Protein AF-A0A1F3BIJ8-F1 (afdb_monomer_lite)

Structure (mmCIF, N/CA/C/O backbone):
data_AF-A0A1F3BIJ8-F1
#
_entry.id   AF-A0A1F3BIJ8-F1
#
loop_
_atom_site.group_PDB
_atom_site.id
_atom_site.type_symbol
_atom_site.label_atom_id
_atom_site.label_alt_id
_atom_site.label_comp_id
_atom_site.label_asym_id
_atom_site.label_entity_id
_atom_site.label_seq_id
_atom_site.pdbx_PDB_ins_code
_atom_site.Cartn_x
_atom_site.Cartn_y
_atom_site.Cartn_z
_atom_site.occupancy
_atom_site.B_iso_or_equiv
_atom_site.auth_seq_id
_atom_site.auth_comp_id
_atom_site.auth_asym_id
_atom_site.auth_atom_id
_atom_site.pdbx_PDB_model_num
ATOM 1 N N . MET A 1 1 ? -16.702 25.120 9.381 1.00 64.44 1 MET A N 1
ATOM 2 C CA . MET A 1 1 ? -16.623 23.851 10.133 1.00 64.44 1 MET A CA 1
ATOM 3 C C . MET A 1 1 ? -15.150 23.537 10.332 1.00 64.44 1 MET A C 1
ATOM 5 O O . MET A 1 1 ? -14.398 23.839 9.409 1.00 64.44 1 MET A O 1
ATOM 9 N N . PRO A 1 2 ? -14.712 23.060 11.506 1.00 75.81 2 PRO A N 1
ATOM 10 C CA . PRO A 1 2 ? -13.330 22.621 11.677 1.00 75.81 2 PRO A CA 1
ATOM 11 C C . PRO A 1 2 ? -13.047 21.432 10.749 1.00 75.81 2 PRO A C 1
ATOM 13 O O . PRO A 1 2 ? -13.930 20.606 10.519 1.00 75.81 2 PRO A O 1
ATOM 16 N N . THR A 1 3 ? -11.843 21.381 10.183 1.00 83.06 3 THR A N 1
ATOM 17 C CA . THR A 1 3 ? -11.382 20.225 9.407 1.00 83.06 3 THR A CA 1
ATOM 18 C C . THR A 1 3 ? -11.121 19.074 10.376 1.00 83.06 3 THR A C 1
ATOM 20 O O . THR A 1 3 ? -10.405 19.301 11.355 1.00 83.06 3 THR A O 1
ATOM 23 N N . PRO A 1 4 ? -11.673 17.876 10.134 1.00 84.56 4 PRO A N 1
ATOM 24 C CA . PRO A 1 4 ? -11.411 16.731 10.990 1.00 84.56 4 PRO A CA 1
ATOM 25 C C . PRO A 1 4 ? -9.926 16.363 10.958 1.00 84.56 4 PRO A C 1
ATOM 27 O O . PRO A 1 4 ? -9.235 16.509 9.944 1.00 84.56 4 PRO A O 1
ATOM 30 N N . THR A 1 5 ? -9.431 15.890 12.091 1.00 89.88 5 THR A N 1
ATOM 31 C CA . THR A 1 5 ? -8.096 15.317 12.219 1.00 89.88 5 THR A CA 1
ATOM 32 C C . THR A 1 5 ? -8.043 13.936 11.570 1.00 89.88 5 THR A C 1
ATOM 34 O O . THR A 1 5 ? -9.058 13.264 11.394 1.00 89.88 5 THR A O 1
ATOM 37 N N . LEU A 1 6 ? -6.834 13.467 11.251 1.00 81.81 6 LEU A N 1
ATOM 38 C CA . LEU A 1 6 ? -6.654 12.114 10.723 1.00 81.81 6 LEU A CA 1
ATOM 39 C C . LEU A 1 6 ? -7.166 11.044 11.701 1.00 81.81 6 LEU A C 1
ATOM 41 O O . LEU A 1 6 ? -7.725 10.049 11.260 1.00 81.81 6 LEU A O 1
ATOM 45 N N . GLN A 1 7 ? -7.001 11.251 13.011 1.00 85.81 7 GLN A N 1
ATOM 46 C CA . GLN A 1 7 ? -7.482 10.304 14.017 1.00 85.81 7 GLN A CA 1
ATOM 47 C C . GLN A 1 7 ? -9.009 10.178 13.975 1.00 85.81 7 GLN A C 1
ATOM 49 O O . GLN A 1 7 ? -9.517 9.066 13.911 1.00 85.81 7 GLN A O 1
ATOM 54 N N . GLU A 1 8 ? -9.723 11.305 13.908 1.00 90.12 8 GLU A N 1
ATOM 55 C CA . GLU A 1 8 ? -11.190 11.318 13.816 1.00 90.12 8 GLU A CA 1
ATOM 56 C C . GLU A 1 8 ? -11.686 10.594 12.554 1.00 90.12 8 GLU A C 1
ATOM 58 O O . GLU A 1 8 ? -12.624 9.807 12.621 1.00 90.12 8 GLU A O 1
ATOM 63 N N . LEU A 1 9 ? -11.001 10.772 11.417 1.00 86.88 9 LEU A N 1
ATOM 64 C CA . LEU A 1 9 ? -11.319 10.048 10.180 1.00 86.88 9 LEU A CA 1
ATOM 65 C C . LEU A 1 9 ? -11.046 8.537 10.278 1.00 86.88 9 LEU A C 1
ATOM 67 O O . LEU A 1 9 ? -11.708 7.746 9.612 1.00 86.88 9 LEU A O 1
ATOM 71 N N . LEU A 1 10 ? -10.060 8.118 11.073 1.00 87.94 10 LEU A N 1
ATOM 72 C CA . LEU A 1 10 ? -9.727 6.703 11.264 1.00 87.94 10 LEU A CA 1
ATOM 73 C C . LEU A 1 10 ? -10.635 6.004 12.283 1.00 87.94 10 LEU A C 1
ATOM 75 O O . LEU A 1 10 ? -10.758 4.777 12.235 1.00 87.94 10 LEU A O 1
ATOM 79 N N . ASP A 1 11 ? -11.260 6.763 13.181 1.00 89.12 11 ASP A N 1
ATOM 80 C CA . ASP A 1 11 ? -12.213 6.248 14.165 1.00 89.12 11 ASP A CA 1
ATOM 81 C C . ASP A 1 11 ? -13.584 5.951 13.526 1.00 89.12 11 ASP A C 1
ATOM 83 O O . ASP A 1 11 ? -14.328 5.096 14.013 1.00 89.12 11 ASP A O 1
ATOM 87 N N . GLU A 1 12 ? -13.897 6.585 12.391 1.00 91.50 12 GLU A N 1
ATOM 88 C CA . GLU A 1 12 ? -15.076 6.296 11.574 1.00 91.50 12 GLU A CA 1
ATOM 89 C C . GLU A 1 12 ? -14.837 5.078 10.652 1.00 91.50 12 GLU A C 1
ATOM 91 O O . GLU A 1 12 ? -14.003 5.137 9.743 1.00 91.50 12 GLU A O 1
ATOM 96 N N . PRO A 1 13 ? -15.577 3.959 10.807 1.00 87.75 13 PRO A N 1
ATOM 97 C CA . PRO A 1 13 ? -15.312 2.728 10.054 1.00 87.75 13 PRO A CA 1
ATOM 98 C C . PRO A 1 13 ? -15.407 2.876 8.530 1.00 87.75 13 PRO A C 1
ATOM 100 O O . PRO A 1 13 ? -14.637 2.249 7.795 1.00 87.75 13 PRO A O 1
ATOM 103 N N . GLU A 1 14 ? -16.341 3.699 8.047 1.00 90.38 14 GLU A N 1
ATOM 104 C CA . GLU A 1 14 ? -16.526 3.961 6.616 1.00 90.38 14 GLU A CA 1
ATOM 105 C C . GLU A 1 14 ? -15.350 4.765 6.046 1.00 90.38 14 GLU A C 1
ATOM 107 O O . GLU A 1 14 ? -14.771 4.368 5.033 1.00 90.38 14 GLU A O 1
ATOM 112 N N . MET A 1 15 ? -14.921 5.819 6.748 1.00 91.00 15 MET A N 1
ATOM 113 C CA . MET A 1 15 ? -13.768 6.635 6.356 1.00 91.00 15 MET A CA 1
ATOM 114 C C . MET A 1 15 ? -12.455 5.877 6.427 1.00 91.00 15 MET A C 1
ATOM 116 O O . MET A 1 15 ? -11.677 5.899 5.471 1.00 91.00 15 MET A O 1
ATOM 120 N N . LYS A 1 16 ? -12.244 5.098 7.486 1.00 90.88 16 LYS A N 1
ATOM 121 C CA . LYS A 1 16 ? -11.115 4.174 7.575 1.00 90.88 16 LYS A CA 1
ATOM 122 C C . LYS A 1 16 ? -11.060 3.223 6.376 1.00 90.88 16 LYS A C 1
ATOM 124 O O . LYS A 1 16 ? -9.993 3.038 5.789 1.00 90.88 16 LYS A O 1
ATOM 129 N N . SER A 1 17 ? -12.193 2.632 5.998 1.00 92.19 17 SER A N 1
ATOM 130 C CA . SER A 1 17 ? -12.273 1.702 4.863 1.00 92.19 17 SER A CA 1
ATOM 131 C C . SER A 1 17 ? -11.990 2.397 3.530 1.00 92.19 17 SER A C 1
ATOM 133 O O . SER A 1 17 ? -11.289 1.846 2.679 1.00 92.19 17 SER A O 1
ATOM 135 N N . GLU A 1 18 ? -12.479 3.623 3.346 1.00 93.62 18 GLU A N 1
ATOM 136 C CA . GLU A 1 18 ? -12.207 4.417 2.149 1.00 93.62 18 GLU A CA 1
ATOM 137 C C . GLU A 1 18 ? -10.731 4.821 2.028 1.00 93.62 18 GLU A C 1
ATOM 139 O O . GLU A 1 18 ? -10.159 4.738 0.935 1.00 93.62 18 GLU A O 1
ATOM 144 N N . ILE A 1 19 ? -10.087 5.187 3.139 1.00 92.31 19 ILE A N 1
ATOM 145 C CA . ILE A 1 19 ? -8.649 5.480 3.183 1.00 92.31 19 ILE A CA 1
ATOM 146 C C . ILE A 1 19 ? -7.847 4.236 2.787 1.00 92.31 19 ILE A C 1
ATOM 148 O O . ILE A 1 19 ? -6.983 4.321 1.913 1.00 92.31 19 ILE A O 1
ATOM 152 N N . ILE A 1 20 ? -8.164 3.068 3.361 1.00 94.31 20 ILE A N 1
ATOM 153 C CA . ILE A 1 20 ? -7.507 1.797 3.012 1.00 94.31 20 ILE A CA 1
ATOM 154 C C . ILE A 1 20 ? -7.667 1.500 1.516 1.00 94.31 20 ILE A C 1
ATOM 156 O O . ILE A 1 20 ? -6.675 1.252 0.833 1.00 94.31 20 ILE A O 1
ATOM 160 N N . ARG A 1 21 ? -8.890 1.596 0.982 1.00 95.31 21 ARG A N 1
ATOM 161 C CA . ARG A 1 21 ? -9.172 1.372 -0.445 1.00 95.31 21 ARG A CA 1
ATOM 162 C C . ARG A 1 21 ? -8.390 2.330 -1.347 1.00 95.31 21 ARG A C 1
ATOM 164 O O . ARG A 1 21 ? -7.910 1.936 -2.411 1.00 95.31 21 ARG A O 1
ATOM 171 N N . SER A 1 22 ? -8.261 3.588 -0.935 1.00 95.50 22 SER A N 1
ATOM 172 C CA . SER A 1 22 ? -7.506 4.599 -1.681 1.00 95.50 22 SER A CA 1
ATOM 173 C C . SER A 1 22 ? -6.016 4.259 -1.715 1.00 95.50 22 SER A C 1
ATOM 175 O O . SER A 1 22 ? -5.405 4.309 -2.781 1.00 95.50 22 SER A O 1
ATOM 177 N N . ILE A 1 23 ? -5.450 3.821 -0.585 1.00 95.94 23 ILE A N 1
ATOM 178 C CA . ILE A 1 23 ? -4.065 3.336 -0.510 1.00 95.94 23 ILE A CA 1
ATOM 179 C C . ILE A 1 23 ? -3.865 2.134 -1.445 1.00 95.94 23 ILE A C 1
ATOM 181 O O . ILE A 1 23 ? -2.933 2.131 -2.248 1.00 95.94 23 ILE A O 1
ATOM 185 N N . GLU A 1 24 ? -4.759 1.144 -1.405 1.00 96.06 24 GLU A N 1
ATOM 186 C CA . GLU A 1 24 ? -4.681 -0.048 -2.264 1.00 96.06 24 GLU A CA 1
ATOM 187 C C . GLU A 1 24 ? -4.780 0.290 -3.756 1.00 96.06 24 GLU A C 1
ATOM 189 O O . GLU A 1 24 ? -4.074 -0.295 -4.578 1.00 96.06 24 GLU A O 1
ATOM 194 N N . THR A 1 25 ? -5.597 1.283 -4.109 1.00 97.62 25 THR A N 1
ATOM 195 C CA . THR A 1 25 ? -5.712 1.777 -5.487 1.00 97.62 25 THR A CA 1
ATOM 196 C C . THR A 1 25 ? -4.391 2.374 -5.971 1.00 97.62 25 THR A C 1
ATOM 198 O O . THR A 1 25 ? -3.933 2.050 -7.066 1.00 97.62 25 THR A O 1
ATOM 201 N N . VAL A 1 26 ? -3.740 3.204 -5.152 1.00 96.62 26 VAL A N 1
ATOM 202 C CA . VAL A 1 26 ? -2.430 3.791 -5.484 1.00 96.62 26 VAL A CA 1
ATOM 203 C C . VAL A 1 26 ? -1.363 2.703 -5.603 1.00 96.62 26 VAL A C 1
ATOM 205 O O . VAL A 1 26 ? -0.580 2.711 -6.550 1.00 96.62 26 VAL A O 1
ATOM 208 N N . MET A 1 27 ? -1.359 1.727 -4.694 1.00 97.00 27 MET A N 1
ATOM 209 C CA . MET A 1 27 ? -0.447 0.583 -4.760 1.00 97.00 27 MET A CA 1
ATOM 210 C C . MET A 1 27 ? -0.618 -0.217 -6.061 1.00 97.00 27 MET A C 1
ATOM 212 O O . MET A 1 27 ? 0.375 -0.561 -6.700 1.00 97.00 27 MET A O 1
ATOM 216 N N . LEU A 1 28 ? -1.857 -0.467 -6.498 1.00 96.94 28 LEU A N 1
ATOM 217 C CA . LEU A 1 28 ? -2.131 -1.113 -7.785 1.00 96.94 28 LEU A CA 1
ATOM 218 C C . LEU A 1 28 ? -1.624 -0.270 -8.964 1.00 96.94 28 LEU A C 1
ATOM 220 O O . LEU A 1 28 ? -1.025 -0.817 -9.888 1.00 96.94 28 LEU A O 1
ATOM 224 N N . ILE A 1 29 ? -1.831 1.050 -8.929 1.00 96.44 29 ILE A N 1
ATOM 225 C CA . ILE A 1 29 ? -1.325 1.968 -9.958 1.00 96.44 29 ILE A CA 1
ATOM 226 C C . ILE A 1 29 ? 0.199 1.885 -10.049 1.00 96.44 29 ILE A C 1
ATOM 228 O O . ILE A 1 29 ? 0.716 1.793 -11.156 1.00 96.44 29 ILE A O 1
ATOM 232 N N . ILE A 1 30 ? 0.914 1.845 -8.920 1.00 96.00 30 ILE A N 1
ATOM 233 C CA . ILE A 1 30 ? 2.376 1.689 -8.902 1.00 96.00 30 ILE A CA 1
ATOM 234 C C . ILE A 1 30 ? 2.799 0.393 -9.606 1.00 96.00 30 ILE A C 1
ATOM 236 O O . ILE A 1 30 ? 3.681 0.419 -10.462 1.00 96.00 30 ILE A O 1
ATOM 240 N N . VAL A 1 31 ? 2.146 -0.731 -9.297 1.00 95.31 31 VAL A N 1
ATOM 241 C CA . VAL A 1 31 ? 2.439 -2.025 -9.939 1.00 95.31 31 VAL A CA 1
ATOM 242 C C . VAL A 1 31 ? 2.184 -1.967 -11.447 1.00 95.31 31 VAL A C 1
ATOM 244 O O . VAL A 1 31 ? 2.991 -2.461 -12.236 1.00 95.31 31 VAL A O 1
ATOM 247 N N . LEU A 1 32 ? 1.078 -1.347 -11.866 1.00 95.56 32 LEU A N 1
ATOM 248 C CA . LEU A 1 32 ? 0.767 -1.159 -13.283 1.00 95.56 32 LEU A CA 1
ATOM 249 C C . LEU A 1 32 ? 1.774 -0.235 -13.969 1.00 95.56 32 LEU A C 1
ATOM 251 O O . LEU A 1 32 ? 2.146 -0.499 -15.105 1.00 95.56 32 LEU A O 1
ATOM 255 N N . PHE A 1 33 ? 2.228 0.815 -13.293 1.00 94.38 33 PHE A N 1
ATOM 256 C CA . PHE A 1 33 ? 3.192 1.770 -13.822 1.00 94.38 33 PHE A CA 1
ATOM 257 C C . PHE A 1 33 ? 4.566 1.127 -14.028 1.00 94.38 33 PHE A C 1
ATOM 259 O O . PHE A 1 33 ? 5.142 1.245 -15.105 1.00 94.38 33 PHE A O 1
ATOM 266 N N . LEU A 1 34 ? 5.035 0.334 -13.060 1.00 93.94 34 LEU A N 1
ATOM 267 C CA . LEU A 1 34 ? 6.290 -0.421 -13.158 1.00 93.94 34 LEU A CA 1
ATOM 268 C C . LEU A 1 34 ? 6.328 -1.414 -14.321 1.00 93.94 34 LEU A C 1
ATOM 270 O O . LEU A 1 34 ? 7.402 -1.758 -14.806 1.00 93.94 34 LEU A O 1
ATOM 274 N N . LYS A 1 35 ? 5.163 -1.866 -14.795 1.00 93.50 35 LYS A N 1
ATOM 275 C CA . LYS A 1 35 ? 5.074 -2.686 -16.006 1.00 93.50 35 LYS A CA 1
ATOM 276 C C . LYS A 1 35 ? 5.506 -1.918 -17.263 1.00 93.50 35 LYS A C 1
ATOM 278 O O . LYS A 1 35 ? 5.997 -2.547 -18.197 1.00 93.50 35 LYS A O 1
ATOM 283 N N . TYR A 1 36 ? 5.278 -0.606 -17.307 1.00 94.56 36 TYR A N 1
ATOM 284 C CA . TYR A 1 36 ? 5.575 0.244 -18.463 1.00 94.56 36 TYR A CA 1
ATOM 285 C C . TYR A 1 36 ? 6.882 1.032 -18.305 1.00 94.56 36 TYR A C 1
ATOM 287 O O . TYR A 1 36 ? 7.548 1.261 -19.310 1.00 94.56 36 TYR A O 1
ATOM 295 N N . GLU A 1 37 ? 7.263 1.386 -17.074 1.00 94.56 37 GLU A N 1
ATOM 296 C CA . GLU A 1 37 ? 8.479 2.148 -16.743 1.00 94.56 37 GLU A CA 1
ATOM 297 C C . GLU A 1 37 ? 9.331 1.402 -15.692 1.00 94.56 37 GLU A C 1
ATOM 299 O O . GLU A 1 37 ? 9.364 1.780 -14.514 1.00 94.56 37 GLU A O 1
ATOM 304 N N . PRO A 1 38 ? 10.000 0.294 -16.069 1.00 92.25 38 PRO A N 1
ATOM 305 C CA . PRO A 1 3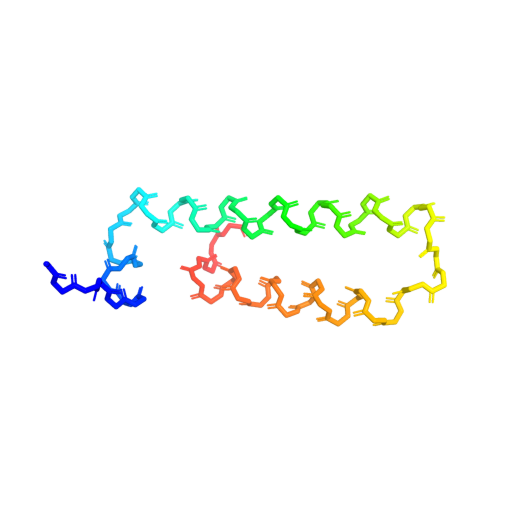8 ? 10.793 -0.514 -15.140 1.00 92.25 38 PRO A CA 1
ATOM 306 C C . PRO A 1 38 ? 12.006 0.230 -14.556 1.00 92.25 38 PRO A C 1
ATOM 308 O O . PRO A 1 38 ? 12.504 -0.146 -13.497 1.00 92.25 38 PRO A O 1
ATOM 311 N N . GLU A 1 39 ? 12.485 1.293 -15.200 1.00 95.62 39 GLU A N 1
ATOM 312 C CA . GLU A 1 39 ? 13.566 2.151 -14.708 1.00 95.62 39 GLU A CA 1
ATOM 313 C C . GLU A 1 39 ? 13.210 2.886 -13.407 1.00 95.62 39 GLU A C 1
ATOM 315 O O . GLU A 1 39 ? 14.102 3.274 -12.657 1.00 95.62 39 GLU A O 1
ATOM 320 N N . GLN A 1 40 ? 11.917 3.029 -13.100 1.00 92.75 40 GLN A N 1
ATOM 321 C CA . GLN A 1 40 ? 11.431 3.666 -11.875 1.00 92.75 40 GLN A CA 1
ATOM 322 C C . GLN A 1 40 ? 11.357 2.698 -10.681 1.00 92.75 40 GLN A C 1
ATOM 324 O O . GLN A 1 40 ? 10.860 3.078 -9.617 1.00 92.75 40 GLN A O 1
ATOM 329 N N . LEU A 1 41 ? 11.838 1.453 -10.830 1.00 90.88 41 LEU A N 1
ATOM 330 C CA . LEU A 1 41 ? 11.717 0.392 -9.825 1.00 90.88 41 LEU A CA 1
ATOM 331 C C . LEU A 1 41 ? 12.186 0.818 -8.436 1.00 90.88 41 LEU A C 1
ATOM 333 O O . LEU A 1 41 ? 11.448 0.631 -7.475 1.00 90.88 41 LEU A O 1
ATOM 337 N N . GLU A 1 42 ? 13.370 1.410 -8.314 1.00 88.69 42 GLU A N 1
ATOM 338 C CA . GLU A 1 42 ? 13.929 1.790 -7.011 1.00 88.69 42 GLU A CA 1
ATOM 339 C C . GLU A 1 42 ? 13.064 2.851 -6.304 1.00 88.69 42 GLU A C 1
ATOM 341 O O . GLU A 1 42 ? 12.678 2.685 -5.145 1.00 88.69 42 GLU A O 1
ATOM 346 N N . THR A 1 43 ? 12.664 3.900 -7.030 1.00 89.19 43 THR A N 1
ATOM 347 C CA . THR A 1 43 ? 11.817 4.988 -6.514 1.00 89.19 43 THR A CA 1
ATOM 348 C C . THR A 1 43 ? 10.432 4.491 -6.095 1.00 89.19 43 THR A C 1
ATOM 350 O O . THR A 1 43 ? 9.911 4.835 -5.026 1.00 89.19 43 THR A O 1
ATOM 353 N N . LEU A 1 44 ? 9.809 3.673 -6.943 1.00 93.75 44 LEU A N 1
ATOM 354 C CA . LEU A 1 44 ? 8.435 3.223 -6.747 1.00 93.75 44 LEU A CA 1
ATOM 355 C C . LEU A 1 44 ? 8.325 2.073 -5.748 1.00 93.75 44 LEU A C 1
ATOM 357 O O . LEU A 1 44 ? 7.308 1.988 -5.061 1.00 93.75 44 LEU A O 1
ATOM 361 N N . THR A 1 45 ? 9.365 1.248 -5.597 1.00 94.12 45 THR A N 1
ATOM 362 C CA . THR A 1 45 ? 9.418 0.209 -4.556 1.00 94.12 45 THR A CA 1
ATOM 363 C C . THR A 1 45 ? 9.365 0.842 -3.168 1.00 94.12 45 THR A C 1
ATOM 365 O O . THR A 1 45 ? 8.488 0.494 -2.382 1.00 94.12 45 THR A O 1
ATOM 368 N N . ASN A 1 46 ? 10.189 1.863 -2.902 1.00 93.81 46 ASN A N 1
ATOM 369 C CA . ASN A 1 46 ? 10.164 2.587 -1.622 1.00 93.81 46 ASN A CA 1
ATOM 370 C C . ASN A 1 46 ? 8.786 3.208 -1.328 1.00 93.81 46 ASN A C 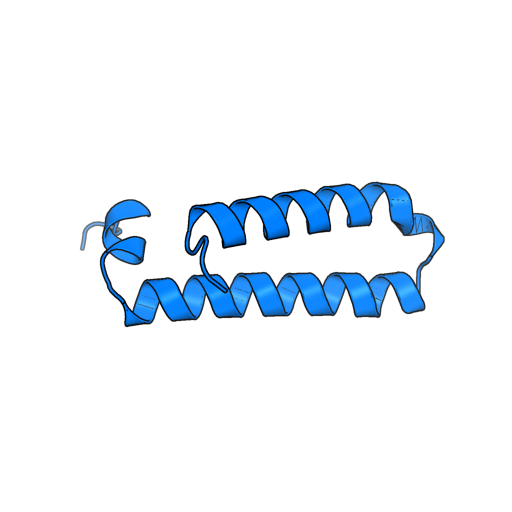1
ATOM 372 O O . ASN A 1 46 ? 8.289 3.176 -0.198 1.00 93.81 46 ASN A O 1
ATOM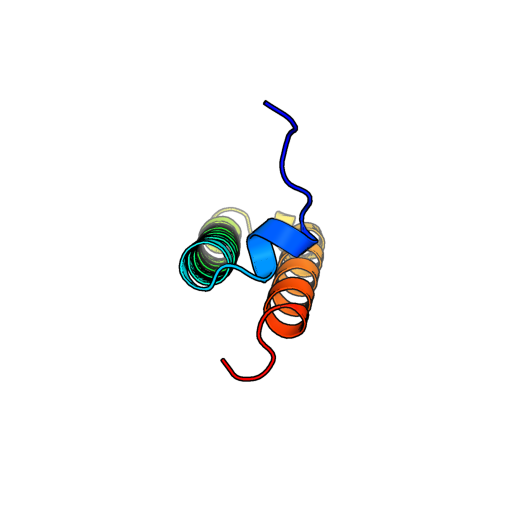 376 N N . THR A 1 47 ? 8.142 3.759 -2.361 1.00 95.06 47 THR A N 1
ATOM 377 C CA . THR A 1 47 ? 6.796 4.337 -2.245 1.00 95.06 47 THR A CA 1
ATOM 378 C C . THR A 1 47 ? 5.760 3.258 -1.922 1.00 95.06 47 THR A C 1
ATOM 380 O O . THR A 1 47 ? 4.947 3.428 -1.012 1.00 95.06 47 THR A O 1
ATOM 383 N N . T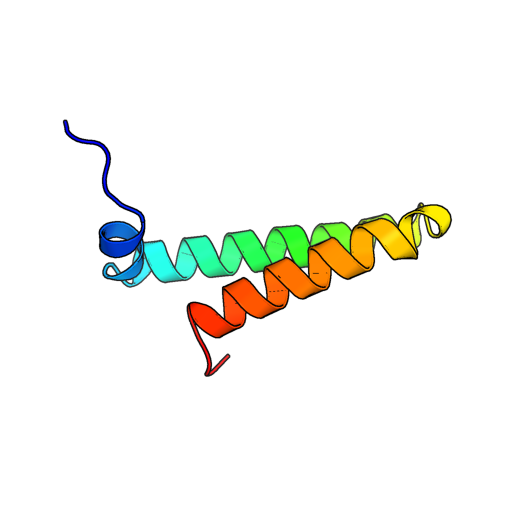YR A 1 48 ? 5.811 2.125 -2.623 1.00 95.94 48 TYR A N 1
ATOM 384 C CA . TYR A 1 48 ? 4.930 0.984 -2.390 1.00 95.94 48 TYR A CA 1
ATOM 385 C C . TYR A 1 48 ? 5.088 0.418 -0.972 1.00 95.94 48 TYR A C 1
ATOM 387 O O . TYR A 1 48 ? 4.091 0.205 -0.284 1.00 95.94 48 TYR A O 1
ATOM 395 N N . GLU A 1 49 ? 6.321 0.222 -0.501 1.00 95.38 49 GLU A N 1
ATOM 396 C CA . GLU A 1 49 ? 6.614 -0.285 0.847 1.00 95.38 49 GLU A CA 1
ATOM 397 C C . GLU A 1 49 ? 6.125 0.665 1.947 1.00 95.38 49 GLU A C 1
ATOM 399 O O . GLU A 1 49 ? 5.562 0.227 2.957 1.00 95.38 49 GLU A O 1
ATOM 404 N N . THR A 1 50 ? 6.266 1.976 1.732 1.00 95.44 50 THR A N 1
ATOM 405 C CA . THR A 1 50 ? 5.747 3.001 2.648 1.00 95.44 50 THR A CA 1
ATOM 406 C C . THR A 1 50 ? 4.221 2.935 2.739 1.00 95.44 50 THR A C 1
ATOM 408 O O . THR A 1 50 ? 3.662 2.914 3.838 1.00 95.44 50 THR A O 1
ATOM 411 N N . LEU A 1 51 ? 3.532 2.841 1.597 1.00 95.50 51 LEU A N 1
ATOM 412 C CA . LEU A 1 51 ? 2.073 2.711 1.540 1.00 95.50 51 LEU A CA 1
ATOM 413 C C . LEU A 1 51 ? 1.585 1.399 2.162 1.00 95.50 51 LEU A C 1
ATOM 415 O O . LEU A 1 51 ? 0.596 1.396 2.895 1.00 95.50 51 LEU A O 1
ATOM 419 N N . TYR A 1 52 ? 2.299 0.298 1.928 1.00 95.25 52 TYR A N 1
ATOM 420 C CA . TYR A 1 52 ? 2.007 -0.988 2.551 1.00 95.25 52 TYR A CA 1
ATOM 421 C C . TYR A 1 52 ? 2.115 -0.905 4.078 1.00 95.25 52 TYR A C 1
ATOM 423 O O . TYR A 1 52 ? 1.205 -1.330 4.789 1.00 95.25 52 TYR A O 1
ATOM 431 N N . THR A 1 53 ? 3.186 -0.293 4.586 1.00 95.12 53 THR A N 1
ATOM 432 C CA . THR A 1 53 ? 3.395 -0.090 6.027 1.00 95.12 53 THR A CA 1
ATOM 433 C C . THR A 1 53 ? 2.304 0.794 6.631 1.00 95.12 53 THR A C 1
ATOM 435 O O . THR A 1 53 ? 1.774 0.483 7.701 1.00 95.12 53 THR A O 1
ATOM 438 N N . LEU A 1 54 ? 1.902 1.861 5.932 1.00 93.38 54 LEU A N 1
ATOM 439 C CA . LEU A 1 54 ? 0.785 2.712 6.343 1.00 93.38 54 LEU A CA 1
ATOM 440 C C . LEU A 1 54 ? -0.529 1.921 6.407 1.00 93.38 54 LEU A C 1
ATOM 442 O O . LEU A 1 54 ? -1.232 1.989 7.415 1.00 93.38 54 LEU A O 1
ATOM 446 N N . LYS A 1 55 ? -0.834 1.117 5.380 1.00 94.31 55 LYS A N 1
ATOM 447 C CA . LYS A 1 55 ? -2.021 0.251 5.359 1.00 94.31 55 LYS A CA 1
ATOM 448 C C . LYS A 1 55 ? -2.038 -0.699 6.554 1.00 94.31 55 LYS A C 1
ATOM 450 O O . LYS A 1 55 ? -3.053 -0.787 7.240 1.00 94.31 55 LYS A O 1
ATOM 455 N N . GLN A 1 56 ? -0.915 -1.362 6.829 1.00 94.06 56 GLN A N 1
ATOM 456 C CA . GLN A 1 56 ? -0.777 -2.283 7.960 1.00 94.06 56 GLN A CA 1
ATOM 457 C C . GLN A 1 56 ? -0.912 -1.570 9.311 1.00 94.06 56 GLN A C 1
ATOM 459 O O . GLN A 1 56 ? -1.514 -2.107 10.234 1.00 94.06 56 GLN A O 1
ATOM 464 N N . SER A 1 57 ? -0.428 -0.332 9.422 1.00 91.44 57 SER A N 1
ATOM 465 C CA . SER A 1 57 ? -0.583 0.478 10.639 1.00 91.44 57 SER A CA 1
ATOM 466 C C . SER A 1 57 ? -2.044 0.867 10.892 1.00 91.44 57 SER A C 1
ATOM 468 O O . SER A 1 57 ? -2.480 0.938 12.039 1.00 91.44 57 SER A O 1
ATOM 470 N N . ILE A 1 58 ? -2.820 1.087 9.826 1.00 90.44 58 ILE A N 1
ATOM 471 C CA . ILE A 1 58 ? -4.251 1.408 9.903 1.00 90.44 58 ILE A CA 1
ATOM 472 C C . ILE A 1 58 ? -5.089 0.140 10.147 1.00 90.44 58 ILE A C 1
ATOM 474 O O . ILE A 1 58 ? -6.053 0.161 10.922 1.00 90.44 58 ILE A O 1
ATOM 478 N N . ASN A 1 59 ? -4.749 -0.971 9.493 1.00 88.88 59 ASN A N 1
ATOM 479 C CA . ASN A 1 59 ? -5.465 -2.238 9.590 1.00 88.88 59 ASN A CA 1
ATOM 480 C C . ASN A 1 59 ? -4.507 -3.449 9.514 1.00 88.88 59 ASN A C 1
ATOM 482 O O . ASN A 1 59 ? -4.314 -4.008 8.434 1.00 88.88 59 ASN A O 1
ATOM 486 N N . PRO A 1 60 ? -3.967 -3.910 10.660 1.00 77.38 60 PRO A N 1
ATOM 487 C CA . PRO A 1 60 ? -2.948 -4.968 10.717 1.00 77.38 60 PRO A CA 1
ATOM 488 C C . PRO A 1 60 ? -3.439 -6.380 10.352 1.00 77.38 60 PRO A C 1
ATOM 490 O O . PRO A 1 60 ? -2.682 -7.341 10.463 1.00 77.38 60 PRO A O 1
ATOM 493 N N . LYS A 1 61 ? -4.736 -6.547 10.050 1.00 62.97 61 LYS A N 1
ATOM 494 C CA . LYS A 1 61 ? -5.411 -7.852 9.917 1.00 62.97 61 LYS A CA 1
ATOM 495 C C . LYS A 1 61 ? -5.948 -8.145 8.507 1.00 62.97 61 LYS A C 1
ATOM 497 O O . LYS A 1 61 ? -6.715 -9.096 8.363 1.00 62.97 61 LYS A O 1
ATOM 502 N N . SER A 1 62 ? -5.5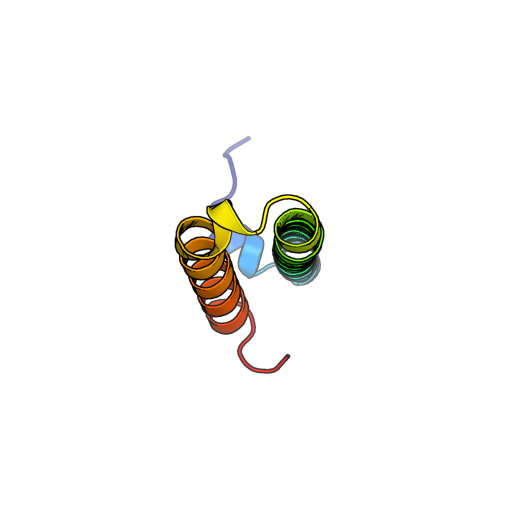85 -7.343 7.503 1.00 54.19 62 SER A N 1
ATOM 503 C CA . SER A 1 62 ? -5.974 -7.545 6.095 1.00 54.19 62 SER A CA 1
ATOM 504 C C . SER A 1 62 ? -4.874 -8.173 5.256 1.00 54.19 62 SER A C 1
ATOM 506 O O . SER A 1 62 ? -3.705 -7.746 5.396 1.00 54.19 62 SER A O 1
#

Radius of gyration: 14.01 Å; chains: 1; bounding box: 31×32×33 Å

pLDDT: mean 90.55, std 8.17, range [54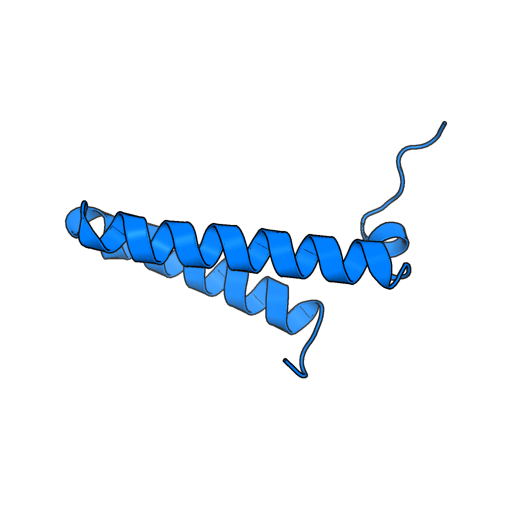.19, 97.62]

Secondary structure (DSSP, 8-state):
-PPPPHHHHHHSHHHHHHHHHHHHHHHHHHHHHHHH-GGGHHHHHHHHHHHHHHHHHH-TT-

Sequence (62 aa):
MPTPTLQELLDEPEMKSEIIRSIETVMLIIVLFLKYEPEQLETLTNTYETLYTLKQSINPKS

Foldseek 3Di:
DDDDDPVRLLVDPVSLVVLLVVLVVVLVVLVVVCVVVVVCVVVSVVVNVVSVVVSCVSPVPD